Protein AF-A0A9X7FYY2-F1 (afdb_monomer)

Structure (mmCIF, N/CA/C/O backbone):
data_AF-A0A9X7FYY2-F1
#
_entry.id   AF-A0A9X7FYY2-F1
#
loop_
_atom_site.group_PDB
_atom_site.id
_atom_site.type_symbol
_atom_site.label_atom_id
_atom_site.label_alt_id
_atom_site.label_comp_id
_atom_site.label_asym_id
_atom_site.label_entity_id
_atom_site.label_seq_id
_atom_site.pdbx_PDB_ins_code
_atom_site.Cartn_x
_atom_site.Cartn_y
_atom_site.Cartn_z
_atom_site.occupancy
_atom_site.B_iso_or_equiv
_atom_site.auth_seq_id
_atom_site.auth_comp_id
_atom_site.auth_asym_id
_atom_site.auth_atom_id
_atom_site.pdbx_PDB_model_num
ATOM 1 N N . MET A 1 1 ? -45.520 5.861 59.039 1.00 38.31 1 MET A N 1
ATOM 2 C CA . MET A 1 1 ? -44.751 5.239 57.936 1.00 38.31 1 MET A CA 1
ATOM 3 C C . MET A 1 1 ? -44.968 6.067 56.672 1.00 38.31 1 MET A C 1
ATOM 5 O O . MET A 1 1 ? -46.055 6.012 56.114 1.00 38.31 1 MET A O 1
ATOM 9 N N . LYS A 1 2 ? -44.004 6.908 56.270 1.00 36.88 2 LYS A N 1
ATOM 10 C CA . LYS A 1 2 ? -44.091 7.724 55.042 1.00 36.88 2 LYS A CA 1
ATOM 11 C C . LYS A 1 2 ? -43.339 6.998 53.925 1.00 36.88 2 LYS A C 1
ATOM 13 O O . LYS A 1 2 ? -42.145 6.766 54.061 1.00 36.88 2 LYS A O 1
ATOM 18 N N . LYS A 1 3 ? -44.040 6.610 52.857 1.00 46.00 3 LYS A N 1
ATOM 19 C CA . LYS A 1 3 ? -43.431 6.039 51.648 1.00 46.00 3 LYS A CA 1
ATOM 20 C C . LYS A 1 3 ? -42.981 7.199 50.760 1.00 46.00 3 LYS A C 1
ATOM 22 O O . LYS A 1 3 ? -43.821 7.985 50.334 1.00 46.00 3 LYS A O 1
ATOM 27 N N . GLN A 1 4 ? -41.681 7.327 50.519 1.00 45.09 4 GLN A N 1
ATOM 28 C CA . GLN A 1 4 ? -41.161 8.210 49.477 1.00 45.09 4 GLN A CA 1
ATOM 29 C C . GLN A 1 4 ? -41.076 7.403 48.180 1.00 45.09 4 GLN A C 1
ATOM 31 O O . GLN A 1 4 ? -40.363 6.404 48.121 1.00 45.09 4 GLN A O 1
ATOM 36 N N . LEU A 1 5 ? -41.849 7.800 47.168 1.00 47.94 5 LEU A N 1
ATOM 37 C CA . LEU A 1 5 ? -41.646 7.335 45.800 1.00 47.94 5 LEU A CA 1
ATOM 38 C C . LEU A 1 5 ? -40.469 8.117 45.211 1.00 47.94 5 LEU A C 1
ATOM 40 O O . LEU A 1 5 ? -40.553 9.332 45.048 1.00 47.94 5 LEU A O 1
ATOM 44 N N . LEU A 1 6 ? -39.392 7.412 44.882 1.00 48.16 6 LEU A N 1
ATOM 45 C CA . LEU A 1 6 ? -38.345 7.910 43.998 1.00 48.16 6 LEU A CA 1
ATOM 46 C C . LEU A 1 6 ? -38.808 7.677 42.557 1.00 48.16 6 LEU A C 1
ATOM 48 O O . LEU A 1 6 ? -38.913 6.536 42.111 1.00 48.16 6 LEU A O 1
ATOM 52 N N . ALA A 1 7 ? -39.130 8.758 41.849 1.00 55.50 7 ALA A N 1
ATOM 53 C CA . ALA A 1 7 ? -39.358 8.718 40.412 1.00 55.50 7 ALA A CA 1
ATOM 54 C C . ALA A 1 7 ? -37.995 8.689 39.707 1.00 55.50 7 ALA A C 1
ATOM 56 O O . ALA A 1 7 ? -37.223 9.641 39.799 1.00 55.50 7 ALA A O 1
ATOM 57 N N . LEU A 1 8 ? -37.695 7.577 39.037 1.00 45.53 8 LEU A N 1
ATOM 58 C CA . LEU A 1 8 ? -36.500 7.417 38.217 1.00 45.53 8 LEU A CA 1
ATOM 59 C C . LEU A 1 8 ? -36.798 7.982 36.821 1.00 45.53 8 LEU A C 1
ATOM 61 O O . LEU A 1 8 ? -37.472 7.345 36.014 1.00 45.53 8 LEU A O 1
ATOM 65 N N . SER A 1 9 ? -36.344 9.200 36.545 1.00 51.31 9 SER A N 1
ATOM 66 C CA . SER A 1 9 ? -36.408 9.804 35.213 1.00 51.31 9 SER A CA 1
ATOM 67 C C . SER A 1 9 ? -35.315 9.203 34.327 1.00 51.31 9 SER A C 1
ATOM 69 O O . SER A 1 9 ? -34.144 9.560 34.424 1.00 51.31 9 SER A O 1
ATOM 71 N N . ALA A 1 10 ? -35.698 8.269 33.456 1.00 58.66 10 ALA A N 1
ATOM 72 C CA . ALA A 1 10 ? -34.828 7.761 32.403 1.00 58.66 10 ALA A CA 1
ATOM 73 C C . ALA A 1 10 ? -34.722 8.805 31.277 1.00 58.66 10 ALA A C 1
ATOM 75 O O . ALA A 1 10 ? -35.679 9.034 30.539 1.00 58.66 10 ALA A O 1
ATOM 76 N N . PHE A 1 11 ? -33.560 9.445 31.147 1.00 53.22 11 PHE A N 1
ATOM 77 C CA . PHE A 1 11 ? -33.220 10.233 29.964 1.00 53.22 11 PHE A CA 1
ATOM 78 C C . PHE A 1 11 ? -32.817 9.276 28.839 1.00 53.22 11 PHE A C 1
ATOM 80 O O . PHE A 1 11 ? -31.753 8.665 28.889 1.00 53.22 11 PHE A O 1
ATOM 87 N N . ILE A 1 12 ? -33.668 9.140 27.822 1.00 56.19 12 ILE A N 1
ATOM 88 C CA . ILE A 1 12 ? -33.301 8.480 26.567 1.00 56.19 12 ILE A CA 1
ATOM 89 C C . ILE A 1 12 ? -32.635 9.547 25.698 1.00 56.19 12 ILE A C 1
ATOM 91 O O . ILE A 1 12 ? -33.312 10.367 25.079 1.00 56.19 12 ILE A O 1
ATOM 95 N N . THR A 1 13 ? -31.304 9.580 25.672 1.00 56.28 13 THR A N 1
ATOM 96 C CA . THR A 1 13 ? -30.569 10.359 24.674 1.00 56.28 13 THR A CA 1
ATOM 97 C C . THR A 1 13 ? -30.663 9.625 23.340 1.00 56.28 13 THR A C 1
ATOM 99 O O . THR A 1 13 ? -29.993 8.623 23.103 1.00 56.28 13 THR A O 1
ATOM 102 N N . LEU A 1 14 ? -31.545 10.106 22.464 1.00 46.84 14 LEU A N 1
ATOM 103 C CA . LEU A 1 14 ? -31.622 9.652 21.081 1.00 46.84 14 LEU A CA 1
ATOM 104 C C . LEU A 1 14 ? -30.367 10.149 20.348 1.00 46.84 14 LEU A C 1
ATOM 106 O O . LEU A 1 14 ? -30.336 11.265 19.836 1.00 46.84 14 LEU A O 1
ATOM 110 N N . VAL A 1 15 ? -29.304 9.346 20.345 1.00 56.25 15 VAL A N 1
ATOM 111 C CA . VAL A 1 15 ? -28.124 9.610 19.516 1.00 56.25 15 VAL A CA 1
ATOM 112 C C . VAL A 1 15 ? -28.505 9.239 18.088 1.00 56.25 15 VAL A C 1
ATOM 114 O O . VAL A 1 15 ? -28.492 8.069 17.713 1.00 56.25 15 VAL A O 1
ATOM 117 N N . ALA A 1 16 ? -28.926 10.227 17.300 1.00 52.16 16 ALA A N 1
ATOM 118 C CA . ALA A 1 16 ? -29.089 10.031 15.868 1.00 52.16 16 ALA A CA 1
ATOM 119 C C . ALA A 1 16 ? -27.707 9.705 15.269 1.00 52.16 16 ALA A C 1
ATOM 121 O O . ALA A 1 16 ? -26.760 10.456 15.522 1.00 52.16 16 ALA A O 1
ATOM 122 N N . PRO A 1 17 ? -27.550 8.616 14.496 1.00 53.88 17 PRO A N 1
ATOM 123 C CA . PRO A 1 17 ? -26.315 8.383 13.769 1.00 53.88 17 PRO A CA 1
ATOM 124 C C . PRO A 1 17 ? -26.191 9.487 12.717 1.00 53.88 17 PRO A C 1
ATOM 126 O O . PRO A 1 17 ? -26.988 9.559 11.781 1.00 53.88 17 PRO A O 1
ATOM 129 N N . LEU A 1 18 ? -25.221 10.385 12.899 1.00 51.59 18 LEU A N 1
ATOM 130 C CA . LEU A 1 18 ? -24.846 11.332 11.857 1.00 51.59 18 LEU A CA 1
ATOM 131 C C . LEU A 1 18 ? -24.412 10.507 10.638 1.00 51.59 18 LEU A C 1
ATOM 133 O O . LEU A 1 18 ? -23.558 9.631 10.796 1.00 51.59 18 LEU A O 1
ATOM 137 N N . PRO A 1 19 ? -24.983 10.727 9.442 1.00 43.91 19 PRO A N 1
ATOM 138 C CA . PRO A 1 19 ? -24.496 10.061 8.249 1.00 43.91 19 PRO A CA 1
ATOM 139 C C . PRO A 1 19 ? -23.052 10.513 8.025 1.00 43.91 19 PRO A C 1
ATOM 141 O O . PRO A 1 19 ? -22.796 11.654 7.648 1.00 43.91 19 PRO A O 1
ATOM 144 N N . THR A 1 20 ? -22.097 9.629 8.303 1.00 51.31 20 THR A N 1
ATOM 145 C CA . THR A 1 20 ? -20.684 9.830 7.983 1.00 51.31 20 THR A CA 1
ATOM 146 C C . THR A 1 20 ? -20.541 9.668 6.474 1.00 51.31 20 THR A C 1
ATOM 148 O O . THR A 1 20 ? -20.271 8.580 5.954 1.00 51.31 20 THR A O 1
ATOM 151 N N . VAL A 1 21 ? -20.843 10.744 5.750 1.00 54.47 21 VAL A N 1
ATOM 152 C CA . VAL A 1 21 ? -20.558 10.840 4.324 1.00 54.47 21 VAL A CA 1
ATOM 153 C C . VAL A 1 21 ? -19.045 10.985 4.209 1.00 54.47 21 VAL A C 1
ATOM 155 O O . VAL A 1 21 ? -18.488 11.985 4.652 1.00 54.47 21 VAL A O 1
ATOM 158 N N . ALA A 1 22 ? -18.377 9.968 3.664 1.00 46.00 22 ALA A N 1
ATOM 159 C CA . ALA A 1 22 ? -16.985 10.082 3.253 1.00 46.00 22 ALA A CA 1
ATOM 160 C C . ALA A 1 22 ? -16.961 10.985 2.014 1.00 46.00 22 ALA A C 1
ATOM 162 O O . ALA A 1 22 ? -17.171 10.528 0.891 1.00 46.00 22 ALA A O 1
ATOM 163 N N . LEU A 1 23 ? -16.835 12.290 2.234 1.00 52.56 23 LEU A N 1
ATOM 164 C CA . LEU A 1 23 ? -16.653 13.254 1.160 1.00 52.56 23 LEU A CA 1
ATOM 165 C C . LEU A 1 23 ? -15.157 13.338 0.883 1.00 52.56 23 LEU A C 1
ATOM 167 O O . LEU A 1 23 ? -14.410 13.848 1.714 1.00 52.56 23 LEU A O 1
ATOM 171 N N . ALA A 1 24 ? -14.727 12.850 -0.281 1.00 50.62 24 ALA A N 1
ATOM 172 C CA . ALA A 1 24 ? -13.435 13.246 -0.822 1.00 50.62 24 ALA A CA 1
ATOM 173 C C . ALA A 1 24 ? -13.446 14.778 -0.950 1.00 50.62 24 ALA A C 1
ATOM 175 O O . ALA A 1 24 ? -14.335 15.345 -1.593 1.00 50.62 24 ALA A O 1
ATOM 176 N N . HIS A 1 25 ? -12.524 15.460 -0.270 1.00 50.53 25 HIS A N 1
ATOM 177 C CA . HIS A 1 25 ? -12.424 16.913 -0.342 1.00 50.53 25 HIS A CA 1
ATOM 178 C C . HIS A 1 25 ? -11.822 17.298 -1.697 1.00 50.53 25 HIS A C 1
ATOM 180 O O . HIS A 1 25 ? -10.606 17.288 -1.874 1.00 50.53 25 HIS A O 1
ATOM 186 N N . GLU A 1 26 ? -12.682 17.592 -2.672 1.00 47.66 26 GLU A N 1
ATOM 187 C CA . GLU A 1 26 ? -12.263 18.025 -4.002 1.00 47.66 26 GLU A CA 1
ATOM 188 C C . GLU A 1 26 ? -11.782 19.483 -3.952 1.00 47.66 26 GLU A C 1
ATOM 190 O O . GLU A 1 26 ? -12.517 20.395 -3.565 1.00 47.66 26 GLU A O 1
ATOM 195 N N . LYS A 1 27 ? -10.532 19.721 -4.359 1.00 48.12 27 LYS A N 1
ATOM 196 C CA . LYS A 1 27 ? -10.007 21.073 -4.565 1.00 48.12 27 LYS A CA 1
ATOM 197 C C . LYS A 1 27 ? -10.586 21.636 -5.868 1.00 48.12 27 LYS A C 1
ATOM 199 O O . LYS A 1 27 ? -10.050 21.397 -6.945 1.00 48.12 27 LYS A O 1
ATOM 204 N N . THR A 1 28 ? -11.666 22.409 -5.781 1.00 53.88 28 THR A N 1
ATOM 205 C CA . THR A 1 28 ? -12.224 23.138 -6.933 1.00 53.88 28 THR A CA 1
ATOM 206 C C . THR A 1 28 ? -11.368 24.351 -7.298 1.00 53.88 28 THR A C 1
ATOM 208 O O . THR A 1 28 ? -11.606 25.453 -6.809 1.00 53.88 28 THR A O 1
ATOM 211 N N . GLU A 1 29 ? -10.415 24.173 -8.212 1.00 48.75 29 GLU A N 1
ATOM 212 C CA . GLU A 1 29 ? -9.869 25.270 -9.018 1.00 48.75 29 GLU A CA 1
ATOM 213 C C . GLU A 1 29 ? -9.822 24.876 -10.506 1.00 48.75 29 GLU A C 1
ATOM 215 O O . GLU A 1 29 ? -9.073 23.996 -10.907 1.00 48.75 29 GLU A O 1
ATOM 220 N N . GLY A 1 30 ? -10.649 25.551 -11.316 1.00 47.62 30 GLY A N 1
ATOM 221 C CA . GLY A 1 30 ? -10.397 25.888 -12.726 1.00 47.62 30 GLY A CA 1
ATOM 222 C C . GLY A 1 30 ?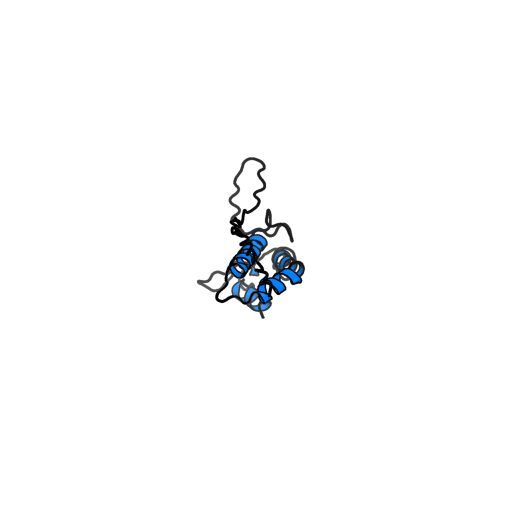 -10.126 24.775 -13.752 1.00 47.62 30 GLY A C 1
ATOM 223 O O . GLY A 1 30 ? -8.988 24.391 -13.973 1.00 47.62 30 GLY A O 1
ATOM 224 N N . HIS A 1 31 ? -11.170 24.407 -14.507 1.00 50.06 31 HIS A N 1
ATOM 225 C CA . HIS A 1 31 ? -11.148 23.958 -15.914 1.00 50.06 31 HIS A CA 1
ATOM 226 C C . HIS A 1 31 ? -9.948 23.130 -16.417 1.00 50.06 31 HIS A C 1
ATOM 228 O O . HIS A 1 31 ? -9.090 23.618 -17.147 1.00 50.06 31 HIS A O 1
ATOM 234 N N . ASN A 1 32 ? -9.992 21.832 -16.129 1.00 45.16 32 ASN A N 1
ATOM 235 C CA . ASN A 1 32 ? -9.844 20.703 -17.056 1.00 45.16 32 ASN A CA 1
ATOM 236 C C . ASN A 1 32 ? -9.933 19.467 -16.165 1.00 45.16 32 ASN A C 1
ATOM 238 O O . ASN A 1 32 ? -9.047 19.260 -15.340 1.00 45.16 32 ASN A O 1
ATOM 242 N N . VAL A 1 33 ? -10.997 18.665 -16.279 1.00 48.03 33 VAL A N 1
ATOM 243 C CA . VAL A 1 33 ? -11.045 17.375 -15.577 1.00 48.03 33 VAL A CA 1
ATOM 244 C C . VAL A 1 33 ? -10.038 16.474 -16.282 1.00 48.03 33 VAL A C 1
ATOM 246 O O . VAL A 1 33 ? -10.364 15.767 -17.233 1.00 48.03 33 VAL A O 1
ATOM 249 N N . ASN A 1 34 ? -8.773 16.587 -15.886 1.00 49.59 34 ASN A N 1
ATOM 250 C CA . ASN A 1 34 ? -7.761 15.617 -16.232 1.00 49.59 34 ASN A CA 1
ATOM 251 C C . ASN A 1 34 ? -8.199 14.336 -15.528 1.00 49.59 34 ASN A C 1
ATOM 253 O O . ASN A 1 34 ? -8.190 14.274 -14.300 1.00 49.59 34 ASN A O 1
ATOM 257 N N . ILE A 1 35 ? -8.693 13.360 -16.288 1.00 49.22 35 ILE A N 1
ATOM 258 C CA . ILE A 1 35 ? -8.976 12.041 -15.735 1.00 49.22 35 ILE A CA 1
ATOM 259 C C . ILE A 1 35 ? -7.608 11.442 -15.431 1.00 49.22 35 ILE A C 1
ATOM 261 O O . ILE A 1 35 ? -6.963 10.865 -16.305 1.00 49.22 35 ILE A O 1
ATOM 265 N N . ILE A 1 36 ? -7.145 11.654 -14.202 1.00 54.94 36 ILE A N 1
ATOM 266 C CA . ILE A 1 36 ? -5.930 11.050 -13.675 1.00 54.94 36 ILE A CA 1
ATOM 267 C C . ILE A 1 36 ? -6.176 9.537 -13.703 1.00 54.94 36 ILE A C 1
ATOM 269 O O . ILE A 1 36 ? -7.002 9.020 -12.956 1.00 54.94 36 ILE A O 1
ATOM 273 N N . GLN A 1 37 ? -5.524 8.823 -14.625 1.00 64.62 37 GLN A N 1
ATOM 274 C CA . GLN A 1 37 ? -5.649 7.363 -14.765 1.00 64.62 37 GLN A CA 1
ATOM 275 C C . GLN A 1 37 ? -4.751 6.606 -13.771 1.00 64.62 37 GLN A C 1
ATOM 277 O O . GLN A 1 37 ? -4.268 5.517 -14.067 1.00 64.62 37 GLN A O 1
ATOM 282 N N . TYR A 1 38 ? -4.488 7.190 -12.604 1.00 79.44 38 TYR A N 1
ATOM 283 C CA . TYR A 1 38 ? -3.717 6.576 -11.530 1.00 79.44 38 TYR A CA 1
ATOM 284 C C . TYR A 1 38 ? -4.227 7.069 -10.175 1.00 79.44 38 TYR A C 1
ATOM 286 O O . TYR A 1 38 ? -4.816 8.146 -10.069 1.00 79.44 38 TYR A O 1
ATOM 294 N N . TRP A 1 39 ? -4.023 6.264 -9.137 1.00 94.44 39 TRP A N 1
ATOM 295 C CA . TRP A 1 39 ? -4.254 6.696 -7.765 1.00 94.44 39 TRP A CA 1
ATOM 296 C C . TRP A 1 39 ? -3.074 7.551 -7.319 1.00 94.44 39 TRP A C 1
ATOM 298 O O . TRP A 1 39 ? -1.929 7.176 -7.534 1.00 94.44 39 TRP A O 1
ATOM 308 N N . SER A 1 40 ? -3.352 8.713 -6.737 1.00 94.19 40 SER A N 1
ATOM 309 C CA . SER A 1 40 ? -2.313 9.649 -6.314 1.00 94.19 40 SER A CA 1
ATOM 310 C C . SER A 1 40 ? -1.809 9.361 -4.898 1.00 94.19 40 SER A C 1
ATOM 312 O O . SER A 1 4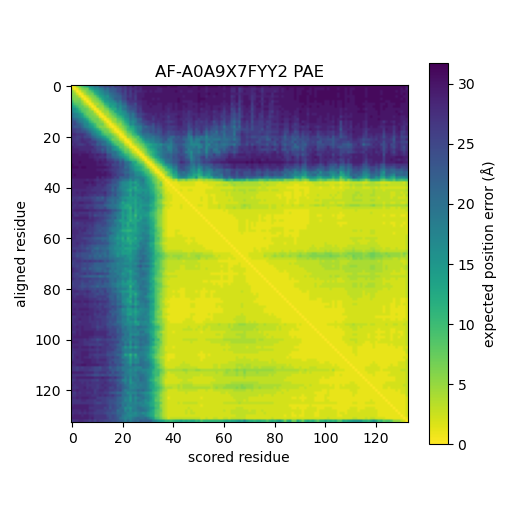0 ? -2.559 8.836 -4.067 1.00 94.19 40 SER A O 1
ATOM 314 N N . ALA A 1 41 ? -0.583 9.794 -4.604 1.00 96.81 41 ALA A N 1
ATOM 315 C CA . ALA A 1 41 ? 0.015 9.766 -3.268 1.00 96.81 41 ALA A CA 1
ATOM 316 C C . ALA A 1 41 ? 0.781 11.068 -2.942 1.00 96.81 41 ALA A C 1
ATOM 318 O O . ALA A 1 41 ? 1.771 11.038 -2.221 1.00 96.81 41 ALA A O 1
ATOM 319 N N . GLU A 1 42 ? 0.334 12.217 -3.463 1.00 95.06 42 GLU A N 1
ATOM 320 C CA . GLU A 1 42 ? 1.142 13.455 -3.518 1.00 95.06 42 GLU A CA 1
ATOM 321 C C . GLU A 1 42 ? 1.407 14.110 -2.152 1.00 95.06 42 GLU A C 1
ATOM 323 O O . GLU A 1 42 ? 2.377 14.844 -1.982 1.00 95.06 42 GLU A O 1
ATOM 328 N N . ASP A 1 43 ? 0.532 13.879 -1.172 1.00 96.19 43 ASP A N 1
ATOM 329 C CA . ASP A 1 43 ? 0.706 14.353 0.201 1.00 96.19 43 ASP A CA 1
ATOM 330 C C . ASP A 1 43 ? 0.541 13.188 1.167 1.00 96.19 43 ASP A C 1
ATOM 332 O O . ASP A 1 43 ? -0.373 12.373 1.059 1.00 96.19 43 ASP A O 1
ATOM 336 N N . LYS A 1 44 ? 1.438 13.112 2.141 1.00 97.00 44 LYS A N 1
ATOM 337 C CA . LYS A 1 44 ? 1.502 12.003 3.086 1.00 97.00 44 LYS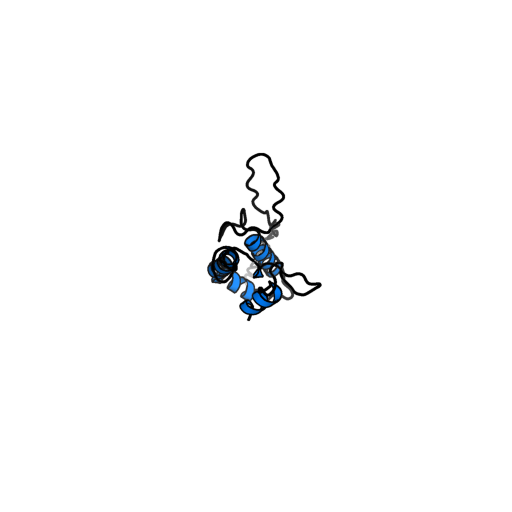 A CA 1
ATOM 338 C C . LYS A 1 44 ? 0.271 11.890 3.992 1.00 97.00 44 LYS A C 1
ATOM 340 O O . LYS A 1 44 ? -0.092 10.779 4.362 1.00 97.00 44 LYS A O 1
ATOM 345 N N . HIS A 1 45 ? -0.360 13.009 4.342 1.00 97.25 45 HIS A N 1
ATOM 346 C CA . HIS A 1 45 ? -1.393 13.083 5.380 1.00 97.25 45 HIS A CA 1
ATOM 347 C C . HIS A 1 45 ? -2.704 13.724 4.887 1.00 97.25 45 HIS A C 1
ATOM 349 O O . HIS A 1 45 ? -3.613 13.961 5.684 1.00 97.25 45 HIS A O 1
ATOM 355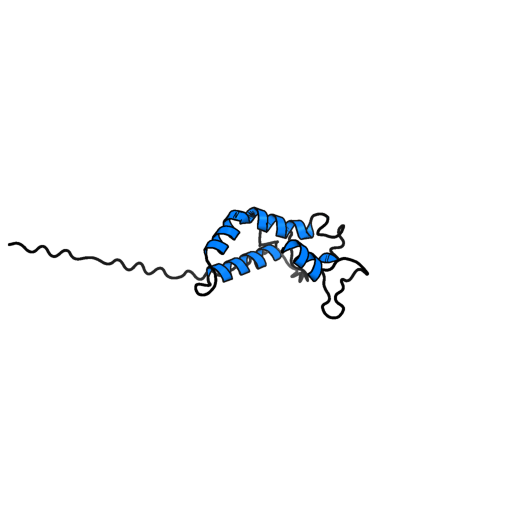 N N . SER A 1 46 ? -2.822 14.026 3.587 1.00 96.38 46 SER A N 1
ATOM 356 C CA . SER A 1 46 ? -3.983 14.707 3.001 1.00 96.38 46 SER A CA 1
ATOM 357 C C . SER A 1 46 ? -4.647 13.889 1.894 1.00 96.38 46 SER A C 1
ATOM 359 O O . SER A 1 46 ? 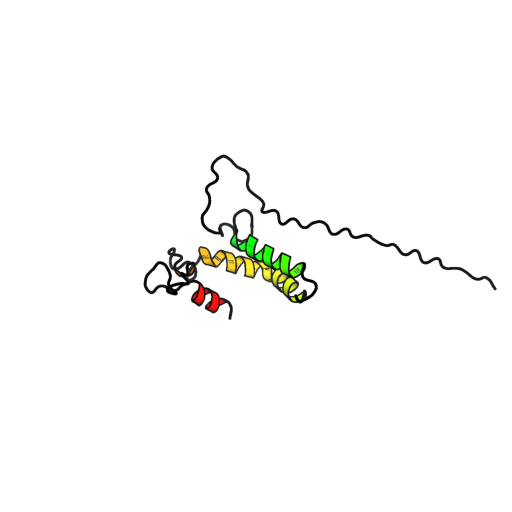-4.140 13.781 0.779 1.00 96.38 46 SER A O 1
ATOM 361 N N . GLU A 1 47 ? -5.848 13.379 2.174 1.00 94.38 47 GLU A N 1
ATOM 362 C CA . GLU A 1 47 ? -6.664 12.621 1.212 1.00 94.38 47 GLU A CA 1
ATOM 363 C C . GLU A 1 47 ? -7.001 13.404 -0.064 1.00 94.38 47 GLU A C 1
ATOM 365 O O . GLU A 1 47 ? -7.157 12.805 -1.123 1.00 94.38 47 GLU A O 1
ATOM 370 N N . GLY A 1 48 ? -7.083 14.740 0.008 1.00 91.38 48 GLY A N 1
ATOM 371 C CA . GLY A 1 48 ? -7.454 15.582 -1.138 1.00 91.38 48 GLY A CA 1
ATOM 372 C C . GLY A 1 48 ? -6.479 15.489 -2.317 1.00 91.38 48 GLY A C 1
ATOM 373 O O . GLY A 1 48 ? -6.841 15.835 -3.439 1.00 91.38 48 GLY A O 1
ATOM 374 N N . VAL A 1 49 ? -5.255 15.011 -2.073 1.00 92.69 49 VAL A N 1
ATOM 375 C CA . VAL A 1 49 ? -4.251 14.726 -3.110 1.00 92.69 49 VAL A CA 1
ATOM 376 C C . VAL A 1 49 ? -3.594 13.350 -2.927 1.00 92.69 49 VAL A C 1
ATOM 378 O O . VAL A 1 49 ? -2.627 13.028 -3.613 1.00 92.69 49 VAL A O 1
ATOM 381 N N . ASN A 1 50 ? -4.137 12.495 -2.058 1.00 96.56 50 ASN A N 1
ATOM 382 C CA . ASN A 1 50 ? -3.655 11.135 -1.825 1.00 96.56 50 ASN A CA 1
ATOM 383 C C . ASN A 1 50 ? -4.824 10.150 -1.850 1.00 96.56 50 ASN A C 1
ATOM 385 O O . ASN A 1 50 ? -5.486 9.881 -0.843 1.00 96.56 50 ASN A O 1
ATOM 389 N N . SER A 1 51 ? -5.066 9.601 -3.034 1.00 97.06 51 SER A N 1
ATOM 390 C CA . SER A 1 51 ? -6.131 8.629 -3.237 1.00 97.06 51 SER A CA 1
ATOM 391 C C . SER A 1 51 ? -5.833 7.288 -2.562 1.00 97.06 51 SER A C 1
ATOM 393 O O . SER A 1 51 ? -6.764 6.625 -2.108 1.00 97.06 51 SER A O 1
ATOM 395 N N . HIS A 1 52 ? -4.561 6.889 -2.437 1.00 98.19 52 HIS A N 1
ATOM 396 C CA . HIS A 1 52 ? -4.187 5.677 -1.697 1.00 98.19 52 HIS A CA 1
ATOM 397 C C . HIS A 1 52 ? -4.574 5.771 -0.216 1.00 98.19 52 HIS A C 1
ATOM 399 O O . HIS A 1 52 ? -5.148 4.831 0.342 1.00 98.19 52 HIS A O 1
ATOM 405 N N . LEU A 1 53 ? -4.318 6.924 0.404 1.00 98.12 53 LEU A N 1
ATOM 406 C CA . LEU A 1 53 ? -4.721 7.215 1.775 1.00 98.12 53 LEU A CA 1
ATOM 407 C C . LEU A 1 53 ? -6.244 7.245 1.910 1.00 98.12 53 LEU A C 1
ATOM 409 O O . LEU A 1 53 ? -6.783 6.620 2.821 1.00 98.12 53 LEU A O 1
ATOM 413 N N . TRP A 1 54 ? -6.941 7.895 0.976 1.00 97.94 54 TRP A N 1
ATOM 414 C CA . TRP A 1 54 ? -8.405 7.916 0.961 1.00 97.94 54 TRP A CA 1
ATOM 415 C C . TRP A 1 54 ? -9.007 6.500 0.906 1.00 97.94 54 TRP A C 1
ATOM 417 O O . TRP A 1 54 ? -9.930 6.185 1.659 1.00 97.94 54 TRP A O 1
ATOM 427 N N . ILE A 1 55 ? -8.447 5.601 0.085 1.00 97.81 55 ILE A N 1
ATOM 428 C CA . ILE A 1 55 ? -8.861 4.188 0.032 1.00 97.81 55 ILE A CA 1
ATOM 429 C C . ILE A 1 55 ? -8.615 3.493 1.380 1.00 97.81 55 ILE A C 1
ATOM 431 O O . ILE A 1 55 ? -9.505 2.803 1.888 1.00 97.81 55 ILE A O 1
ATOM 435 N N . ALA A 1 56 ? -7.430 3.668 1.972 1.00 98.19 56 ALA A N 1
ATOM 436 C CA . ALA A 1 56 ? -7.075 3.044 3.246 1.00 98.19 56 ALA A CA 1
ATOM 437 C C . ALA A 1 56 ? -7.984 3.516 4.395 1.00 98.19 56 ALA A C 1
ATOM 439 O O . ALA A 1 56 ? -8.503 2.697 5.159 1.00 98.19 56 ALA A O 1
ATOM 440 N N . ASN A 1 57 ? -8.247 4.819 4.478 1.00 97.94 57 ASN A N 1
ATOM 441 C CA . ASN A 1 57 ? -9.156 5.391 5.466 1.00 97.94 57 ASN A CA 1
ATOM 442 C C . ASN A 1 57 ? -10.599 4.946 5.233 1.00 97.94 57 ASN A C 1
ATOM 444 O O . ASN A 1 57 ? -11.268 4.555 6.188 1.00 97.94 57 ASN A O 1
ATOM 448 N N . GLY A 1 58 ? -11.057 4.884 3.980 1.00 97.94 58 GLY A N 1
ATOM 449 C CA . GLY A 1 58 ? -12.359 4.314 3.635 1.00 97.94 58 GLY A CA 1
ATOM 450 C C . GLY A 1 58 ? -12.513 2.861 4.103 1.00 97.94 58 GLY A C 1
ATOM 451 O O . GLY A 1 58 ? -13.569 2.475 4.611 1.00 97.94 58 GLY A O 1
ATOM 452 N N . ALA A 1 59 ? -11.454 2.054 4.004 1.00 98.44 59 ALA A N 1
ATOM 453 C CA . ALA A 1 59 ? -11.450 0.685 4.515 1.00 98.44 59 ALA A CA 1
ATOM 454 C C . ALA A 1 59 ? -11.517 0.631 6.054 1.00 98.44 59 ALA A C 1
ATOM 456 O O . ALA A 1 59 ? -12.304 -0.147 6.602 1.00 98.44 59 ALA A O 1
ATOM 457 N N . ILE A 1 60 ? -10.761 1.484 6.755 1.00 97.88 60 ILE A N 1
ATOM 458 C CA . ILE A 1 60 ? -10.838 1.629 8.221 1.00 97.88 60 ILE A CA 1
ATOM 459 C C . ILE A 1 60 ? -12.249 2.064 8.654 1.00 97.88 60 ILE A C 1
ATOM 461 O O . ILE A 1 60 ? -12.788 1.553 9.638 1.00 97.88 60 ILE A O 1
ATOM 465 N N . ASP A 1 61 ? -12.891 2.940 7.888 1.00 97.81 61 ASP A N 1
ATOM 466 C CA . ASP A 1 61 ? -14.269 3.380 8.104 1.00 97.81 61 ASP A CA 1
ATOM 467 C C . ASP A 1 61 ? -15.287 2.245 7.939 1.00 97.81 61 ASP A C 1
ATOM 469 O O . ASP A 1 61 ? -16.230 2.114 8.722 1.00 97.81 61 ASP A O 1
ATOM 473 N N . ILE A 1 62 ? -15.107 1.381 6.940 1.00 98.31 62 ILE A N 1
ATOM 474 C CA . ILE A 1 62 ? -15.937 0.179 6.782 1.00 98.31 62 ILE A CA 1
ATOM 475 C C . ILE A 1 62 ? -15.734 -0.763 7.978 1.00 98.31 62 ILE A C 1
ATOM 477 O O . ILE A 1 62 ? -16.704 -1.334 8.488 1.00 98.31 62 ILE A O 1
ATOM 481 N N . MET A 1 63 ? -14.492 -0.909 8.451 1.00 98.25 63 MET A N 1
ATOM 482 C CA . MET A 1 63 ? -14.165 -1.720 9.625 1.00 98.25 63 MET A CA 1
ATOM 483 C C . MET A 1 63 ? -14.828 -1.185 10.901 1.00 98.25 63 MET A C 1
ATOM 485 O O . MET A 1 63 ? -15.419 -1.966 11.651 1.00 98.25 63 MET A O 1
ATOM 489 N N . SER A 1 64 ? -14.794 0.129 11.129 1.00 97.31 64 SER A N 1
ATOM 490 C CA . SER A 1 64 ? -15.385 0.761 12.318 1.00 97.31 64 SER A CA 1
ATOM 491 C C . SER A 1 64 ? -16.911 0.624 12.360 1.00 97.31 64 SER A C 1
ATOM 493 O O . SER A 1 64 ? -17.499 0.418 13.422 1.00 97.31 64 SER A O 1
ATOM 495 N N . ARG A 1 65 ? -17.568 0.645 11.194 1.00 97.44 65 ARG A N 1
ATOM 496 C CA . ARG A 1 65 ? -19.024 0.449 11.061 1.00 97.44 65 ARG A CA 1
ATOM 497 C C . ARG A 1 65 ? -19.451 -1.015 11.215 1.00 97.44 65 ARG A C 1
ATOM 499 O O . ARG A 1 65 ? -20.635 -1.291 11.416 1.00 97.44 65 ARG A O 1
ATOM 506 N N . ASN A 1 66 ? -18.528 -1.971 11.109 1.00 97.62 66 ASN A N 1
ATOM 507 C CA . ASN A 1 66 ? -18.843 -3.391 11.212 1.00 97.62 66 ASN A CA 1
ATOM 508 C C . ASN A 1 66 ? -18.920 -3.851 12.679 1.00 97.62 66 ASN A C 1
ATOM 510 O O . ASN A 1 66 ? -17.910 -4.077 13.338 1.00 97.62 66 ASN A O 1
ATOM 514 N N . THR A 1 67 ? -20.136 -4.086 13.169 1.00 95.31 67 THR A N 1
ATOM 515 C CA . THR A 1 67 ? -20.389 -4.511 14.559 1.00 95.31 67 THR A CA 1
ATOM 516 C C . THR A 1 67 ? -20.515 -6.027 14.741 1.00 95.31 67 THR A C 1
ATOM 518 O O . THR A 1 67 ? -20.847 -6.489 15.830 1.00 95.31 67 THR A O 1
ATOM 521 N N . THR A 1 68 ? -20.280 -6.821 13.689 1.00 97.50 68 THR A N 1
ATOM 522 C CA . THR A 1 68 ? -20.573 -8.270 13.693 1.00 97.50 68 THR A CA 1
ATOM 523 C C . THR A 1 68 ? -19.342 -9.163 13.594 1.00 97.50 68 THR A C 1
ATOM 525 O O . THR A 1 68 ? -19.357 -10.274 14.118 1.00 97.50 68 THR A O 1
ATOM 528 N N . ARG A 1 69 ? -18.287 -8.721 12.904 1.00 97.56 69 ARG A N 1
ATOM 529 C CA . ARG A 1 69 ? -17.087 -9.526 12.620 1.00 97.56 69 ARG A CA 1
ATOM 530 C C . ARG A 1 69 ? -15.790 -8.824 12.990 1.00 97.56 69 ARG A C 1
ATOM 532 O O . ARG A 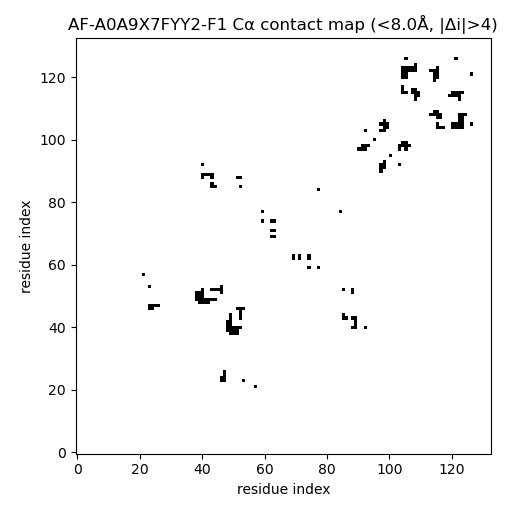1 69 ? -14.837 -9.494 13.378 1.00 97.56 69 ARG A O 1
ATOM 539 N N . VAL A 1 70 ? -15.731 -7.504 12.837 1.00 97.81 70 VAL A N 1
ATOM 540 C CA . VAL A 1 70 ? -14.511 -6.742 13.108 1.00 97.81 70 VAL A CA 1
ATOM 541 C C . VAL A 1 70 ? -14.338 -6.567 14.611 1.00 97.81 70 VAL A C 1
ATOM 543 O O . VAL A 1 70 ? -15.255 -6.141 15.313 1.00 97.81 70 VAL A O 1
ATOM 546 N N . LYS A 1 71 ? -13.137 -6.880 15.103 1.00 97.94 71 LYS A N 1
ATOM 547 C CA . LYS A 1 71 ? -12.744 -6.554 16.470 1.00 97.94 71 LYS A CA 1
ATOM 548 C C .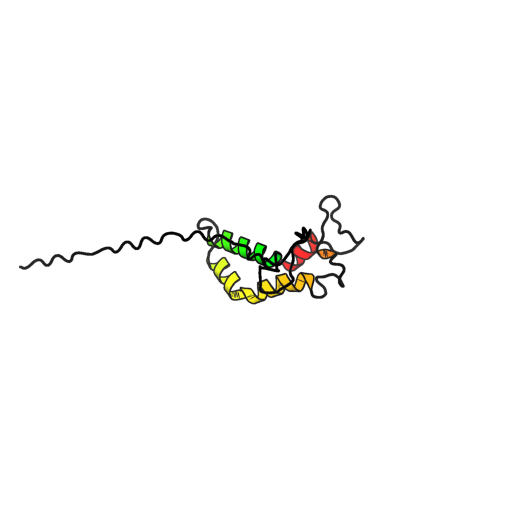 LYS A 1 71 ? -12.283 -5.094 16.505 1.00 97.94 71 LYS A C 1
ATOM 550 O O . LYS A 1 71 ? -11.370 -4.713 15.777 1.00 97.94 71 LYS A O 1
ATOM 555 N N . GLN A 1 72 ? -12.962 -4.271 17.300 1.00 97.06 72 GLN A N 1
ATOM 556 C CA . GLN A 1 72 ? -12.794 -2.812 17.260 1.00 97.06 72 GLN A CA 1
ATOM 557 C C . GLN A 1 72 ? -11.451 -2.331 17.836 1.00 97.06 72 GLN A C 1
ATOM 559 O O . GLN A 1 72 ? -10.980 -1.259 17.473 1.00 97.06 72 GLN A O 1
ATOM 564 N N . ASP A 1 73 ? -10.780 -3.145 18.652 1.00 97.88 73 ASP A N 1
ATOM 565 C CA . ASP A 1 73 ? -9.394 -2.925 19.087 1.00 97.88 73 ASP A CA 1
ATOM 566 C C . ASP A 1 73 ? -8.415 -2.819 17.905 1.00 97.88 73 ASP A C 1
ATOM 568 O O . ASP A 1 73 ? -7.467 -2.043 17.962 1.00 97.88 73 ASP A O 1
ATOM 572 N N . GLN A 1 74 ? -8.669 -3.528 16.801 1.00 97.69 74 GLN A N 1
ATOM 573 C CA . GLN A 1 74 ? -7.831 -3.452 15.599 1.00 97.69 74 GLN A CA 1
ATOM 574 C C . GLN A 1 74 ? -7.960 -2.095 14.892 1.00 97.69 74 GLN A C 1
ATOM 576 O O . GLN A 1 74 ? -6.976 -1.561 14.390 1.00 97.69 74 GLN A O 1
ATOM 581 N N . VAL A 1 75 ? -9.157 -1.497 14.897 1.00 97.88 75 VAL A N 1
ATOM 582 C CA . VAL A 1 75 ? -9.377 -0.133 14.385 1.00 97.88 75 VAL A CA 1
ATOM 583 C C . VAL A 1 75 ? -8.682 0.892 15.281 1.00 97.88 75 VAL A C 1
ATOM 585 O O . VAL A 1 75 ? -8.102 1.854 14.779 1.00 97.88 75 VAL A O 1
ATOM 588 N N . VAL A 1 76 ? -8.704 0.686 16.602 1.00 98.00 76 VAL A N 1
ATOM 589 C CA . VAL A 1 76 ? -7.973 1.539 17.553 1.00 98.00 76 VAL A CA 1
ATOM 590 C C . VAL A 1 76 ? -6.471 1.487 17.277 1.00 98.00 76 VAL A C 1
ATOM 592 O O . VAL A 1 76 ? -5.866 2.545 17.134 1.00 98.00 76 VAL A O 1
ATOM 595 N N . LEU A 1 77 ? -5.893 0.294 17.103 1.00 98.25 77 LEU A N 1
ATOM 596 C CA . LEU A 1 77 ? -4.470 0.132 16.777 1.00 98.25 77 LEU A CA 1
ATOM 597 C C . LEU A 1 77 ? -4.088 0.831 15.465 1.00 98.25 77 LEU A C 1
ATOM 599 O O . LEU A 1 77 ? -3.086 1.537 15.422 1.00 98.25 77 LEU A O 1
ATOM 603 N N . LEU A 1 78 ? -4.894 0.695 14.407 1.00 97.88 78 LEU A N 1
ATOM 604 C CA . LEU A 1 78 ? -4.630 1.380 13.133 1.00 97.88 78 LEU A CA 1
ATOM 605 C C . LEU A 1 78 ? -4.627 2.908 13.277 1.00 97.88 78 LEU A C 1
ATOM 607 O O . LEU A 1 78 ? -3.851 3.584 12.610 1.00 97.88 78 LEU A O 1
ATOM 611 N N . ASN A 1 79 ? -5.470 3.457 14.155 1.00 96.94 79 ASN A N 1
ATOM 612 C CA . ASN A 1 79 ? -5.489 4.893 14.426 1.00 96.94 79 ASN A CA 1
ATOM 613 C C . ASN A 1 79 ? -4.347 5.343 15.344 1.00 96.94 79 ASN A C 1
ATOM 615 O O . ASN A 1 79 ? -3.840 6.447 15.170 1.00 96.94 79 ASN A O 1
ATOM 619 N N . GLU A 1 80 ? -3.933 4.507 16.298 1.00 97.88 80 GLU A N 1
ATOM 620 C CA . GLU A 1 80 ? -2.773 4.768 17.157 1.00 97.88 80 GLU A CA 1
ATOM 621 C C . GLU A 1 80 ? -1.483 4.860 16.328 1.00 97.88 80 GLU A C 1
ATOM 623 O O . GLU A 1 80 ? -0.700 5.790 16.503 1.00 97.88 80 GLU A O 1
ATOM 628 N N . TRP A 1 81 ? -1.316 3.956 15.359 1.00 98.31 81 TRP A N 1
ATOM 629 C CA . TRP A 1 81 ? -0.154 3.889 14.464 1.00 98.31 81 TRP A CA 1
ATOM 630 C C . TRP A 1 81 ? -0.374 4.592 13.119 1.00 98.31 81 TRP A C 1
ATOM 632 O O . TRP A 1 81 ? 0.341 4.336 12.149 1.00 98.31 81 TRP A O 1
ATOM 642 N N . ARG A 1 82 ? -1.356 5.499 13.048 1.00 97.50 82 ARG A N 1
ATOM 643 C CA . ARG A 1 82 ? -1.778 6.176 11.814 1.00 97.50 82 ARG A CA 1
ATOM 644 C C . ARG A 1 82 ? -0.616 6.811 11.056 1.00 97.50 82 ARG A C 1
ATOM 646 O O . ARG A 1 82 ? -0.503 6.618 9.851 1.00 97.50 82 ARG A O 1
ATOM 653 N N . THR A 1 83 ? 0.266 7.517 11.760 1.00 97.81 83 THR A N 1
ATOM 654 C CA . THR A 1 83 ? 1.428 8.176 11.150 1.00 97.81 83 THR A CA 1
ATOM 655 C C . THR A 1 83 ? 2.330 7.185 10.414 1.00 97.81 83 THR A C 1
ATOM 657 O O . THR A 1 83 ? 2.796 7.486 9.320 1.00 97.81 83 THR A O 1
ATOM 660 N N . ASP A 1 84 ? 2.558 5.997 10.977 1.00 98.31 84 ASP A N 1
ATOM 661 C CA . ASP A 1 84 ? 3.414 4.979 10.361 1.00 98.31 84 ASP A CA 1
ATOM 662 C C . ASP A 1 84 ? 2.726 4.288 9.182 1.00 98.31 84 ASP A C 1
ATOM 664 O O . ASP A 1 84 ? 3.367 4.019 8.165 1.00 98.31 84 ASP A O 1
ATOM 668 N N . VAL A 1 85 ? 1.412 4.075 9.274 1.00 98.12 85 VAL A N 1
ATOM 669 C CA . VAL A 1 85 ? 0.603 3.588 8.147 1.00 98.12 85 VAL A CA 1
ATOM 670 C C . VAL A 1 85 ? 0.655 4.580 6.980 1.00 98.12 85 VAL A C 1
ATOM 672 O O . VAL A 1 85 ? 0.939 4.190 5.850 1.00 98.12 85 VAL A O 1
ATOM 675 N N . GLU A 1 86 ? 0.444 5.867 7.251 1.00 98.50 86 GLU A N 1
ATOM 676 C CA . GLU A 1 86 ? 0.478 6.947 6.258 1.00 98.50 86 GLU A CA 1
ATOM 677 C C . GLU A 1 86 ? 1.879 7.134 5.654 1.00 98.50 86 GLU A C 1
ATOM 679 O O . GLU A 1 86 ? 2.013 7.290 4.438 1.00 98.50 86 GLU A O 1
ATOM 684 N N . ASN A 1 87 ? 2.936 7.018 6.469 1.00 98.50 87 ASN A N 1
ATOM 685 C CA . ASN A 1 87 ? 4.319 6.962 5.988 1.00 98.50 87 ASN A CA 1
ATOM 686 C C . ASN A 1 87 ? 4.515 5.815 4.988 1.00 98.50 87 ASN A C 1
ATOM 688 O O . ASN A 1 87 ? 5.051 6.044 3.909 1.00 98.50 87 ASN A O 1
ATOM 692 N N . GLY A 1 88 ? 4.069 4.601 5.324 1.00 98.25 88 GLY A N 1
ATOM 693 C CA . GLY A 1 88 ? 4.206 3.434 4.450 1.00 98.25 88 GLY A CA 1
ATOM 694 C C . GLY A 1 88 ? 3.454 3.583 3.127 1.00 98.25 88 GLY A C 1
ATOM 695 O O . GLY A 1 88 ? 3.997 3.240 2.078 1.00 98.25 88 GLY A O 1
ATOM 696 N N . ILE A 1 89 ? 2.239 4.140 3.170 1.00 98.50 89 ILE A N 1
ATOM 697 C CA . ILE A 1 89 ? 1.441 4.442 1.973 1.00 98.50 89 ILE A CA 1
ATOM 698 C C . ILE A 1 89 ? 2.187 5.426 1.064 1.00 98.50 89 ILE A C 1
ATOM 700 O O . ILE A 1 89 ? 2.308 5.186 -0.131 1.00 98.50 89 ILE A O 1
ATOM 704 N N . TYR A 1 90 ? 2.714 6.513 1.627 1.00 98.44 90 TYR A N 1
ATOM 705 C CA . TYR A 1 90 ? 3.405 7.549 0.861 1.00 98.44 90 TYR A CA 1
ATOM 706 C C . TYR A 1 90 ? 4.761 7.087 0.305 1.00 98.44 90 TYR A C 1
ATOM 708 O O . TYR A 1 90 ? 5.079 7.346 -0.857 1.00 98.44 90 TYR A O 1
ATOM 716 N N . SER A 1 91 ? 5.574 6.398 1.112 1.00 98.50 91 SER A N 1
ATOM 717 C CA . SER A 1 91 ? 6.936 5.997 0.730 1.00 98.50 91 SER A CA 1
ATOM 718 C C . SER A 1 91 ? 6.977 5.065 -0.484 1.00 98.50 91 SER A C 1
ATOM 720 O O . SER A 1 91 ? 8.000 5.039 -1.170 1.00 98.50 91 SER A O 1
ATOM 722 N N . ALA A 1 92 ? 5.887 4.346 -0.781 1.00 98.44 92 ALA A N 1
ATOM 723 C CA . ALA A 1 92 ? 5.792 3.461 -1.940 1.00 98.44 92 ALA A CA 1
ATOM 724 C C . ALA A 1 92 ? 6.108 4.173 -3.271 1.00 98.44 92 ALA A C 1
ATOM 726 O O . ALA A 1 92 ? 6.790 3.594 -4.118 1.00 98.44 92 ALA A O 1
ATOM 727 N N . ASP A 1 93 ? 5.695 5.437 -3.403 1.00 98.12 93 ASP A N 1
ATOM 728 C CA . ASP A 1 93 ? 5.821 6.225 -4.639 1.00 98.12 93 ASP A CA 1
ATOM 729 C C . ASP A 1 93 ? 7.020 7.188 -4.630 1.00 98.12 93 ASP A C 1
ATOM 731 O O . ASP A 1 93 ? 7.340 7.802 -5.647 1.00 98.12 93 ASP A O 1
ATOM 735 N N . HIS A 1 94 ? 7.705 7.335 -3.493 1.00 97.75 94 HIS A N 1
ATOM 736 C CA . HIS A 1 94 ? 8.651 8.438 -3.279 1.00 97.75 94 HIS A CA 1
ATOM 737 C C . HIS A 1 94 ? 10.081 7.996 -2.972 1.00 97.75 94 HIS A C 1
ATOM 739 O O . HIS A 1 94 ? 11.008 8.801 -3.087 1.00 97.75 94 HIS A O 1
ATOM 745 N N . GLU A 1 95 ? 10.289 6.740 -2.570 1.00 97.25 95 GLU A N 1
ATOM 746 C CA . GLU A 1 95 ? 11.578 6.286 -2.053 1.00 97.25 95 GLU A CA 1
ATOM 747 C C . GLU A 1 95 ? 12.009 4.938 -2.643 1.00 97.25 95 GLU A C 1
ATOM 749 O O . GLU A 1 95 ? 11.207 4.044 -2.916 1.00 97.25 95 GLU A O 1
ATOM 754 N N . ASN A 1 96 ? 13.324 4.758 -2.799 1.00 96.94 96 ASN A N 1
ATOM 755 C CA . ASN A 1 96 ? 13.895 3.443 -3.072 1.00 96.94 96 ASN A CA 1
ATOM 756 C C . ASN A 1 96 ? 13.884 2.577 -1.801 1.00 96.94 96 ASN A C 1
ATOM 758 O O . ASN A 1 96 ? 14.194 3.079 -0.721 1.00 96.94 96 ASN A O 1
ATOM 762 N N . PRO A 1 97 ? 13.638 1.260 -1.920 1.00 97.50 97 PRO A N 1
ATOM 763 C CA . PRO A 1 97 ? 13.513 0.497 -3.167 1.00 97.50 97 PRO A CA 1
ATOM 764 C C . PRO A 1 97 ? 12.088 0.440 -3.752 1.00 97.50 97 PRO A C 1
ATOM 766 O O . PRO A 1 97 ? 11.870 -0.309 -4.695 1.00 97.50 97 PRO A O 1
ATOM 769 N N . TYR A 1 98 ? 11.118 1.164 -3.193 1.00 97.81 98 TYR A N 1
ATOM 770 C CA . TYR A 1 98 ? 9.691 0.935 -3.439 1.00 97.81 98 TYR A CA 1
ATOM 771 C C . TYR A 1 98 ? 9.186 1.460 -4.787 1.00 97.81 98 TYR A C 1
ATOM 773 O O . TYR A 1 98 ? 8.339 0.822 -5.397 1.00 97.81 98 TYR A O 1
ATOM 781 N N . TYR A 1 99 ? 9.732 2.574 -5.278 1.00 97.44 99 TYR A N 1
ATOM 782 C CA . TYR A 1 99 ? 9.372 3.135 -6.591 1.00 97.44 99 TYR A CA 1
ATOM 783 C C . TYR A 1 99 ? 10.284 2.664 -7.745 1.00 97.44 99 TYR A C 1
ATOM 785 O O . TYR A 1 99 ? 10.317 3.274 -8.815 1.00 97.44 99 TYR A O 1
ATOM 793 N N . ASP A 1 100 ? 11.101 1.628 -7.506 1.00 98.00 100 ASP A N 1
ATOM 794 C CA . ASP A 1 100 ? 11.980 0.993 -8.497 1.00 98.00 100 ASP A CA 1
ATOM 795 C C . ASP A 1 100 ? 12.832 1.991 -9.305 1.00 98.00 100 ASP A C 1
ATOM 797 O O . ASP A 1 100 ? 12.776 2.017 -10.536 1.00 98.00 100 ASP A O 1
ATOM 801 N N . ASN A 1 101 ? 13.593 2.859 -8.627 1.00 97.50 101 ASN A N 1
ATOM 802 C CA . ASN A 1 101 ? 14.392 3.907 -9.276 1.00 97.50 101 ASN A CA 1
ATOM 803 C C . ASN A 1 101 ? 13.567 4.812 -10.219 1.00 97.50 101 ASN A C 1
ATOM 805 O O . ASN A 1 101 ? 14.006 5.107 -11.331 1.00 97.50 101 ASN A O 1
ATOM 809 N N . SER A 1 102 ? 12.385 5.246 -9.769 1.00 97.25 102 SER A N 1
ATOM 810 C CA . SER A 1 102 ? 11.416 6.045 -10.539 1.00 97.25 102 SER A CA 1
ATOM 811 C C . SER A 1 102 ? 10.786 5.328 -11.739 1.00 97.25 102 S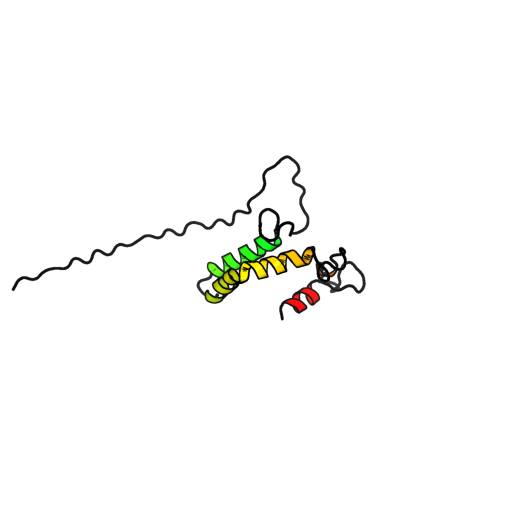ER A C 1
ATOM 813 O O . SER A 1 102 ? 10.212 5.985 -12.606 1.00 97.25 102 SER A O 1
ATOM 815 N N . THR A 1 103 ? 10.874 3.997 -11.809 1.00 97.75 103 THR A N 1
ATOM 816 C CA . THR A 1 103 ? 10.149 3.214 -12.821 1.00 97.75 103 THR A CA 1
ATOM 817 C C . THR A 1 103 ? 8.804 2.708 -12.312 1.00 97.75 103 THR A C 1
ATOM 819 O O . THR A 1 103 ? 7.906 2.484 -13.111 1.00 97.75 103 THR A O 1
ATOM 822 N N . PHE A 1 104 ? 8.603 2.550 -11.004 1.00 98.06 104 PHE A N 1
ATOM 823 C CA . PHE A 1 104 ? 7.352 2.025 -10.440 1.00 98.06 104 PHE A CA 1
ATOM 824 C C . PHE A 1 104 ? 6.984 0.624 -10.959 1.00 98.06 104 PHE A C 1
ATOM 826 O O . PHE A 1 104 ? 5.817 0.243 -10.954 1.00 98.06 104 PHE A O 1
ATOM 833 N N . ALA A 1 105 ? 7.948 -0.169 -11.440 1.00 98.25 105 ALA A N 1
ATOM 834 C CA . ALA A 1 105 ? 7.676 -1.489 -12.012 1.00 98.25 105 ALA A CA 1
ATOM 835 C C . ALA A 1 105 ? 6.894 -2.397 -11.043 1.00 98.25 105 ALA A C 1
ATOM 837 O O . ALA A 1 105 ? 5.958 -3.090 -11.448 1.00 98.25 105 ALA A O 1
ATOM 838 N N . SER A 1 106 ? 7.212 -2.329 -9.753 1.00 98.44 106 SER A N 1
ATOM 839 C CA . SER A 1 106 ? 6.566 -3.106 -8.698 1.00 98.44 106 SER A CA 1
ATOM 840 C C . SER A 1 106 ? 5.164 -2.623 -8.321 1.00 98.44 106 SER A C 1
ATOM 842 O O . SER A 1 106 ? 4.516 -3.259 -7.497 1.00 98.44 106 SER A O 1
ATOM 844 N N . HIS A 1 107 ? 4.654 -1.566 -8.955 1.00 98.25 107 HIS A N 1
ATOM 845 C CA . HIS A 1 107 ? 3.297 -1.039 -8.756 1.00 98.25 107 HIS A CA 1
ATOM 846 C C . HIS A 1 107 ? 2.296 -1.596 -9.768 1.00 98.25 107 HIS A C 1
ATOM 848 O O . HIS A 1 107 ? 1.090 -1.400 -9.639 1.00 98.25 107 HIS A O 1
ATOM 854 N N . PHE A 1 108 ? 2.788 -2.347 -10.754 1.00 98.25 108 PHE A N 1
ATOM 855 C CA . PHE A 1 108 ? 1.975 -2.988 -11.777 1.00 98.25 108 PHE A CA 1
ATOM 856 C C . PHE A 1 108 ? 2.023 -4.507 -11.636 1.00 98.25 108 PHE A C 1
ATOM 858 O O . PHE A 1 108 ? 2.999 -5.100 -11.164 1.00 98.25 108 PHE A O 1
ATOM 865 N N . TYR A 1 109 ? 0.935 -5.144 -12.047 1.00 98.44 109 TYR A N 1
ATOM 866 C CA . TYR A 1 109 ? 0.820 -6.589 -12.145 1.00 98.44 109 TYR A CA 1
ATOM 867 C C . TYR A 1 109 ? -0.248 -6.928 -13.182 1.00 98.44 109 TYR A C 1
ATOM 869 O O . TYR A 1 109 ? -1.417 -6.588 -12.991 1.00 98.44 109 TYR A O 1
ATOM 877 N N . ASP A 1 110 ? 0.156 -7.601 -14.253 1.00 98.25 110 ASP A N 1
ATOM 878 C CA . ASP A 1 110 ? -0.762 -8.233 -15.191 1.00 98.25 110 ASP A CA 1
ATOM 879 C C . ASP A 1 110 ? -1.112 -9.641 -14.665 1.00 98.25 110 ASP A C 1
ATOM 881 O O . ASP A 1 110 ? -0.220 -10.473 -14.465 1.00 98.25 110 ASP A O 1
ATOM 885 N N . PRO A 1 111 ? -2.388 -9.936 -14.361 1.00 98.25 111 PRO A N 1
ATOM 886 C CA . PRO A 1 111 ? -2.787 -11.244 -13.860 1.00 98.25 111 PRO A CA 1
ATOM 887 C C . PRO A 1 111 ? -2.734 -12.369 -14.901 1.00 98.25 111 PRO A C 1
ATOM 889 O O . PRO A 1 111 ? -2.688 -13.526 -14.472 1.00 98.25 111 PRO A O 1
ATOM 892 N N . ASP A 1 112 ? -2.746 -12.066 -16.201 1.00 98.12 112 ASP A N 1
ATOM 893 C CA . ASP A 1 112 ? -2.803 -13.073 -17.266 1.00 98.12 112 ASP A CA 1
ATOM 894 C C . ASP A 1 112 ? -1.450 -13.770 -17.457 1.00 98.12 112 ASP A C 1
ATOM 896 O O . ASP A 1 112 ? -1.396 -14.993 -17.615 1.00 98.12 112 ASP A O 1
ATOM 900 N N . ASP A 1 113 ? -0.349 -13.020 -17.380 1.00 97.38 113 ASP A N 1
ATOM 901 C CA . ASP A 1 113 ? 1.012 -13.560 -17.502 1.00 97.38 113 ASP A CA 1
ATOM 902 C C . ASP A 1 113 ? 1.845 -13.461 -16.210 1.00 97.38 113 ASP A C 1
ATOM 904 O O . ASP A 1 113 ? 2.923 -14.054 -16.102 1.00 97.38 113 ASP A O 1
ATOM 908 N N . GLY A 1 114 ? 1.323 -12.774 -15.193 1.00 97.75 114 GLY A N 1
ATOM 909 C CA . GLY A 1 114 ? 1.948 -12.624 -13.886 1.00 97.75 114 GLY A CA 1
ATOM 910 C C . GLY A 1 114 ? 3.111 -11.632 -13.851 1.00 97.75 114 GLY A C 1
ATOM 911 O O . GLY A 1 114 ? 3.877 -11.658 -12.878 1.00 97.75 114 GLY A O 1
ATOM 912 N N . SER A 1 115 ? 3.269 -10.804 -14.885 1.00 98.00 115 SER A N 1
ATOM 913 C CA . SER A 1 115 ? 4.399 -9.898 -15.071 1.00 98.00 115 SER A CA 1
ATOM 914 C C . SER A 1 115 ? 4.074 -8.442 -14.711 1.00 98.00 115 SER A C 1
ATOM 916 O O . SER A 1 115 ? 2.969 -8.096 -14.297 1.00 98.00 115 SER A O 1
ATOM 918 N N . THR A 1 116 ? 5.085 -7.584 -14.822 1.00 98.50 116 THR A N 1
ATOM 919 C CA . THR A 1 116 ? 4.933 -6.129 -14.913 1.00 98.50 116 THR A CA 1
ATOM 920 C C . THR A 1 116 ? 5.421 -5.680 -16.291 1.00 98.50 116 THR A C 1
ATOM 922 O O . THR A 1 116 ? 6.019 -6.453 -17.038 1.00 98.50 116 THR A O 1
ATOM 925 N N . TYR A 1 117 ? 5.217 -4.411 -16.623 1.00 97.88 117 TYR A N 1
ATOM 926 C CA . TYR A 1 117 ? 5.528 -3.855 -17.935 1.00 97.88 117 TYR A CA 1
ATOM 927 C C . TYR A 1 117 ? 7.040 -3.802 -18.258 1.00 97.88 117 TYR A C 1
ATOM 929 O O . TYR A 1 117 ? 7.412 -3.639 -19.421 1.00 97.88 117 TYR A O 1
ATOM 937 N N . ILE A 1 118 ? 7.921 -3.953 -17.257 1.00 97.50 118 ILE A N 1
ATOM 938 C CA . ILE A 1 118 ? 9.373 -4.099 -17.449 1.00 97.50 118 ILE A CA 1
ATOM 939 C C . ILE A 1 118 ? 9.761 -5.583 -17.372 1.00 97.50 118 ILE A C 1
ATOM 941 O O . ILE A 1 118 ? 9.582 -6.207 -16.321 1.00 97.50 118 ILE A O 1
ATOM 945 N N . PRO A 1 119 ? 10.369 -6.153 -18.431 1.00 97.50 119 PRO A N 1
ATOM 946 C CA . PRO A 1 119 ? 10.830 -7.536 -18.414 1.00 97.50 119 PRO A CA 1
ATOM 947 C C . PR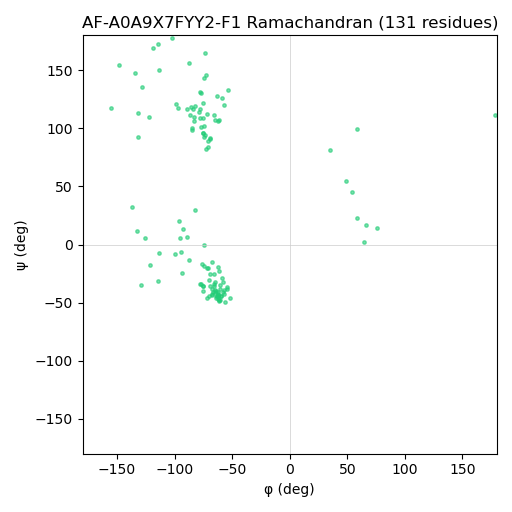O A 1 119 ? 11.749 -7.837 -17.225 1.00 97.50 119 PRO A C 1
ATOM 949 O O . PRO A 1 119 ? 12.702 -7.104 -16.962 1.00 97.50 119 PRO A O 1
ATOM 952 N N . PHE A 1 120 ? 11.481 -8.953 -16.542 1.00 96.25 120 PHE A N 1
ATOM 953 C CA . PHE A 1 120 ? 12.234 -9.464 -15.383 1.00 96.25 120 PHE A CA 1
ATOM 954 C C . PHE A 1 120 ? 12.208 -8.595 -14.113 1.00 96.25 120 PHE A C 1
ATOM 956 O O . PHE A 1 120 ? 12.841 -8.969 -13.121 1.00 96.25 120 PHE A O 1
ATOM 963 N N . ALA A 1 121 ? 11.492 -7.468 -14.107 1.00 98.12 121 ALA A N 1
ATOM 964 C CA . ALA A 1 121 ? 11.334 -6.646 -12.914 1.00 98.12 121 ALA A CA 1
ATOM 965 C C . ALA A 1 121 ? 10.379 -7.290 -11.895 1.00 98.12 121 ALA A C 1
ATOM 967 O O . ALA A 1 121 ? 9.636 -8.227 -12.196 1.00 98.12 121 ALA A O 1
ATOM 968 N N . LYS A 1 122 ? 10.420 -6.772 -10.664 1.00 98.31 122 LYS A N 1
ATOM 969 C CA . LYS A 1 122 ? 9.482 -7.145 -9.604 1.00 98.31 122 LYS A CA 1
ATOM 970 C C . LYS A 1 122 ? 8.105 -6.555 -9.884 1.00 98.31 122 LYS A C 1
ATOM 972 O O . LYS A 1 122 ? 8.011 -5.458 -10.419 1.00 98.31 122 LYS A O 1
ATOM 977 N N . GLN A 1 123 ? 7.056 -7.284 -9.514 1.00 98.50 123 GLN A N 1
ATOM 978 C CA . GLN A 1 123 ? 5.657 -6.899 -9.742 1.00 98.50 123 GLN A CA 1
ATOM 979 C C . GLN A 1 123 ? 4.863 -6.745 -8.432 1.00 98.50 123 GLN A C 1
ATOM 981 O O . GLN A 1 123 ? 5.341 -7.108 -7.348 1.00 98.50 123 GLN A O 1
ATOM 986 N N . ALA A 1 124 ? 3.652 -6.188 -8.522 1.00 98.50 124 ALA A N 1
ATOM 987 C CA . ALA A 1 124 ? 2.862 -5.778 -7.356 1.00 98.50 124 ALA A CA 1
ATOM 988 C C . ALA A 1 124 ? 2.400 -6.933 -6.464 1.00 98.50 124 ALA A C 1
ATOM 990 O O . ALA A 1 124 ? 2.386 -6.804 -5.240 1.00 98.50 124 ALA A O 1
ATOM 991 N N . LYS A 1 125 ? 2.068 -8.093 -7.036 1.00 98.50 125 LYS A N 1
ATOM 992 C CA . LYS A 1 125 ? 1.620 -9.261 -6.267 1.00 98.50 125 LYS A CA 1
ATOM 993 C C . LYS A 1 125 ? 2.716 -9.797 -5.341 1.00 98.50 125 LYS A C 1
ATOM 995 O O . LYS A 1 125 ? 2.438 -10.074 -4.176 1.00 98.50 125 LYS A O 1
ATOM 1000 N N . GLU A 1 126 ? 3.947 -9.956 -5.823 1.00 98.06 126 GLU A N 1
ATOM 1001 C CA . GLU A 1 126 ? 5.067 -10.432 -5.000 1.00 98.06 126 GLU A CA 1
ATOM 1002 C C . GLU A 1 126 ? 5.583 -9.342 -4.053 1.00 98.06 126 GLU A C 1
ATOM 1004 O O . GLU A 1 126 ? 5.940 -9.641 -2.912 1.00 98.06 126 GLU A O 1
ATOM 1009 N N . THR A 1 127 ? 5.576 -8.080 -4.491 1.00 98.31 127 THR A N 1
ATOM 1010 C CA . THR A 1 127 ? 6.068 -6.949 -3.694 1.00 98.31 127 THR A CA 1
ATOM 1011 C C . THR A 1 127 ? 5.112 -6.623 -2.553 1.00 98.31 127 THR A C 1
ATOM 1013 O O . THR A 1 127 ? 5.542 -6.546 -1.404 1.00 98.31 127 THR A O 1
ATOM 1016 N N . GLY A 1 128 ? 3.804 -6.559 -2.813 1.00 97.94 128 GLY A N 1
ATOM 1017 C CA . GLY A 1 128 ? 2.793 -6.400 -1.767 1.00 97.94 128 GLY A CA 1
ATOM 1018 C C . GLY A 1 128 ? 2.824 -7.550 -0.757 1.00 97.94 128 GLY A C 1
ATOM 1019 O O . GLY A 1 128 ? 2.864 -7.326 0.452 1.00 97.94 128 GLY A O 1
ATOM 1020 N N . ALA A 1 129 ? 2.924 -8.797 -1.234 1.00 98.19 129 ALA A N 1
ATOM 1021 C CA . ALA A 1 129 ? 3.024 -9.964 -0.356 1.00 98.19 129 ALA A CA 1
ATOM 1022 C C . ALA A 1 129 ? 4.317 -10.002 0.478 1.00 98.19 129 ALA A C 1
ATOM 1024 O O . ALA A 1 129 ? 4.341 -10.634 1.533 1.00 98.19 129 ALA A O 1
ATOM 1025 N N . LYS A 1 130 ? 5.403 -9.359 0.031 1.00 97.69 130 LYS A N 1
ATOM 1026 C CA . LYS A 1 130 ? 6.645 -9.228 0.806 1.00 97.69 130 LYS A CA 1
ATOM 1027 C C . LYS A 1 130 ? 6.447 -8.341 2.038 1.00 97.69 130 LYS A C 1
ATOM 1029 O O . LYS A 1 130 ? 6.958 -8.705 3.093 1.00 97.69 130 LYS A O 1
ATOM 1034 N N . TYR A 1 131 ? 5.734 -7.221 1.905 1.00 97.19 131 TYR A N 1
ATOM 1035 C CA . TYR A 1 131 ? 5.541 -6.241 2.986 1.00 97.19 131 TYR A CA 1
ATOM 1036 C C . TYR A 1 131 ? 4.347 -6.540 3.900 1.00 97.19 131 TYR A C 1
ATOM 1038 O O . TYR A 1 131 ? 4.259 -5.973 4.979 1.00 97.19 131 TYR A O 1
ATOM 1046 N N . PHE A 1 132 ? 3.455 -7.448 3.502 1.00 94.88 132 PHE A N 1
ATOM 1047 C CA . PHE A 1 132 ? 2.330 -7.877 4.338 1.00 94.88 132 PHE A CA 1
ATOM 1048 C C . PHE A 1 132 ? 2.725 -8.813 5.503 1.00 94.88 132 PHE A C 1
ATOM 1050 O O . PHE A 1 132 ? 1.926 -9.019 6.411 1.00 94.88 132 PHE A O 1
ATOM 1057 N N . LYS A 1 133 ? 3.904 -9.445 5.439 1.00 71.94 133 LYS A N 1
ATOM 1058 C CA . LYS A 1 133 ? 4.307 -10.552 6.327 1.00 71.94 133 LYS A CA 1
ATOM 1059 C C . LYS A 1 133 ? 4.577 -10.156 7.772 1.00 71.94 133 LYS A C 1
ATOM 1061 O O . LYS A 1 133 ? 5.200 -9.096 7.982 1.00 71.94 133 LYS A O 1
#

Secondary structure (DSSP, 8-state):
-PPPP------------------------SS------S--B-SSS-GGGBHHHHHHHHHHHHHHH--SS--HHHHHHHHHTHHHHHHHHHHHHHSTTTTTTTT-GGG---TTTS--SSTT---HHHHHHHH--

InterPro domains:
  IPR001531 Zinc-dependent phospholipase C [PS51346] (36-133)
  IPR008947 Phospholipase C/P1 nuclease domain superfamily [G3DSA:1.10.575.10] (39-133)
  IPR008947 Phospholipase C/P1 nuclease domain superfamily [SSF48537] (44-132)

Solvent-accessible surface area (backbone atoms only — not comparable to full-atom values): 8521 Å² total; per-residue (Å²): 139,84,86,80,84,81,82,81,83,80,82,80,79,81,78,72,83,74,83,82,72,86,69,80,57,75,82,90,71,80,96,69,90,73,79,69,92,63,79,38,54,80,37,60,88,41,53,64,49,4,44,57,56,40,52,53,51,51,51,52,50,54,46,71,71,35,88,85,80,54,63,66,68,59,57,49,49,53,61,74,44,34,69,61,53,32,47,56,64,29,41,40,76,73,34,83,80,50,13,49,87,85,62,38,35,36,76,32,61,43,85,91,82,68,40,27,94,46,85,94,51,59,22,25,69,66,51,53,57,62,74,71,108

Sequence (133 aa):
MKKQLLALSAFITLVAPLPTVALAHEKTEGHNVNIIQYWSAEDKHSEGVNSHLWIANGAIDIMSRNTTRVKQDQVVLLNEWRTDVENGIYSADHENPYYDNSTFASHFYDPDDGSTYIPFAKQAKETGAKYFK

Mean predicted aligned error: 11.91 Å

pLDDT: mean 84.02, std 21.38, range [36.88, 98.5]

Organism: Bacillus thuringiensis (NCBI:txid1428)

Foldseek 3Di:
DDDDDDDDDDDDPPPDPDPPPLDQPADDDDDDPPVPPDAALPDLPHSNRGVLVSVVVVVLVVLCPDPDPRDCVVSVVCVVCVSVVSVVSNCLCPHPPNCPVVVNQQVAADPVVGGGPDPPDHHVVVVVVVVVD

Nearest PDB structures (foldseek):
  1ah7-assembly1_A  TM=1.007E+00  e=6.442E-12  Bacillus cereus
  2huc-assembly1_A  TM=1.004E+00  e=7.846E-12  Bacillus cereus
  2ffz-assembly1_A  TM=1.006E+00  e=1.164E-11  Bacillus cereus
  1p6e-assembly1_A  TM=1.007E+00  e=1.514E-11  Bacillus cereus
  2fgn-assembly1_A  TM=1.005E+00  e=1.514E-11  Bacillus cereus

Radius of gyration: 23.26 Å; Cα contacts (8 Å, |Δi|>4): 108; chains: 1; bounding box: 59×39×76 Å